Protein AF-A0A8K0TWB0-F1 (afdb_monomer)

Mean predicted aligned error: 7.96 Å

Foldseek 3Di:
DVPPPDDDDDDDDPDDDWDQDDDCNPPVVNVVVLVVVVLHDADPPDGCVSRVVVSVVVRVVVRVVVVVVVVCVVVVNVVVCCVVPVDDPPV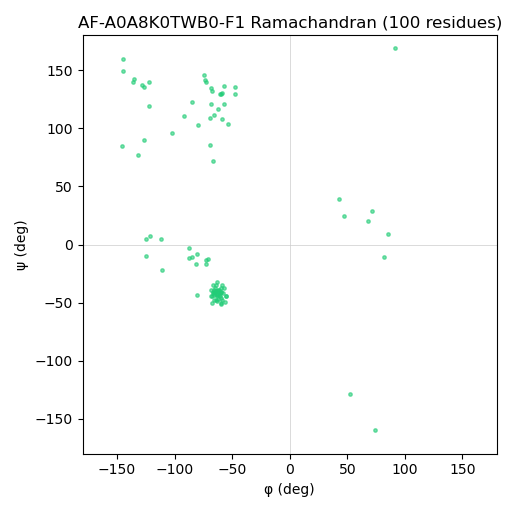PPPPPPPPDDD

Radius of gyration: 23.39 Å; Cα contacts (8 Å, |Δi|>4): 61; chains: 1; bounding box: 59×58×51 Å

pLDDT: mean 91.88, std 11.43, range [59.59, 98.75]

Nearest PDB structures (foldseek):
  2r4f-assembly1_B  TM=9.908E-01  e=8.051E-04  Homo sapiens

Secondary structure (DSSP, 8-state):
-GGG---------S-----SSSGGGGSHHHHHHHHHTT--SS-SSSTTHHHHHHHHHHHHHHHHHHHHHHHHHHTT-HHHHHHHHSS---------------

Structure (mmCIF, N/CA/C/O backbone):
data_AF-A0A8K0TWB0-F1
#
_entry.id   AF-A0A8K0TWB0-F1
#
loop_
_atom_site.group_PDB
_atom_site.id
_atom_site.type_symbol
_atom_site.label_atom_id
_atom_site.label_alt_id
_atom_site.label_comp_id
_atom_site.label_asym_id
_atom_site.label_entity_id
_atom_site.label_seq_id
_atom_site.pdbx_PDB_ins_code
_atom_site.Cartn_x
_atom_site.Cartn_y
_atom_site.Cartn_z
_atom_site.occupancy
_atom_site.B_iso_or_equiv
_atom_site.auth_seq_id
_atom_site.auth_comp_id
_atom_site.auth_asym_id
_atom_site.auth_atom_id
_atom_site.pdbx_PDB_model_num
ATOM 1 N N . ILE A 1 1 ? -10.068 -17.616 -19.053 1.00 71.31 1 ILE A N 1
ATOM 2 C CA . ILE A 1 1 ? -10.252 -16.145 -19.063 1.00 71.31 1 ILE A CA 1
ATOM 3 C C . ILE A 1 1 ? -9.048 -15.598 -19.824 1.00 71.31 1 ILE A C 1
ATOM 5 O O . ILE A 1 1 ? -7.973 -16.156 -19.627 1.00 71.31 1 ILE A O 1
ATOM 9 N N . ASN A 1 2 ? -9.273 -14.679 -20.768 1.00 87.38 2 ASN A N 1
ATOM 10 C CA . ASN A 1 2 ? -8.276 -14.071 -21.666 1.00 87.38 2 ASN A CA 1
ATOM 11 C C . ASN A 1 2 ? -7.224 -15.026 -22.277 1.00 87.38 2 ASN A C 1
ATOM 13 O O . ASN A 1 2 ? -6.048 -14.696 -22.302 1.00 87.38 2 ASN A O 1
ATOM 17 N N . ASP A 1 3 ? -7.613 -16.245 -22.673 1.00 92.94 3 ASP A N 1
ATOM 18 C CA . ASP A 1 3 ? -6.755 -17.218 -23.381 1.00 92.94 3 ASP A CA 1
ATOM 19 C C . ASP A 1 3 ? -5.337 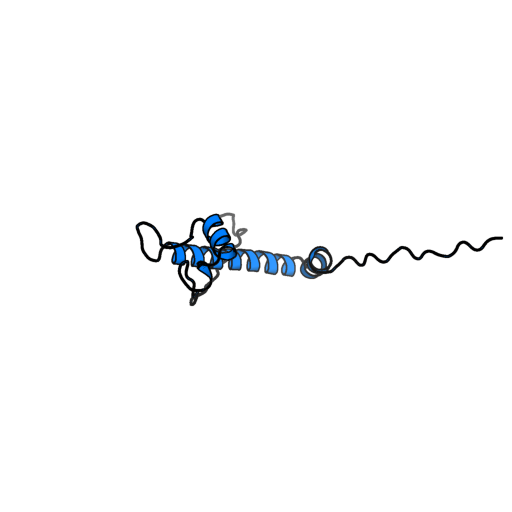-17.464 -22.805 1.00 92.94 3 ASP A C 1
ATOM 21 O O . ASP A 1 3 ? -4.444 -17.939 -23.500 1.00 92.94 3 ASP A O 1
ATOM 25 N N . GLY A 1 4 ? -5.136 -17.210 -21.505 1.00 91.00 4 GLY A N 1
ATOM 26 C CA . GLY A 1 4 ? -3.841 -17.361 -20.828 1.00 91.00 4 GLY A CA 1
ATOM 27 C C . GLY A 1 4 ? -2.905 -16.148 -20.919 1.00 91.00 4 GLY A C 1
ATOM 28 O O . GLY A 1 4 ? -1.758 -16.249 -20.494 1.00 91.00 4 GLY A O 1
ATOM 29 N N . GLU A 1 5 ? -3.378 -15.013 -21.431 1.00 94.81 5 GLU A N 1
ATOM 30 C CA . GLU A 1 5 ? -2.610 -13.764 -21.549 1.00 94.81 5 GLU A CA 1
ATOM 31 C C . GLU A 1 5 ? -2.640 -12.908 -20.269 1.00 94.81 5 GLU A C 1
ATOM 33 O O . GLU A 1 5 ? -1.882 -11.945 -20.139 1.00 94.81 5 GLU A O 1
ATOM 38 N N . ASP A 1 6 ? -3.496 -13.253 -19.302 1.00 96.06 6 ASP A N 1
ATOM 39 C CA . ASP A 1 6 ? -3.579 -12.552 -18.020 1.00 96.06 6 ASP A CA 1
ATOM 40 C C . ASP A 1 6 ? -2.376 -12.863 -17.114 1.00 96.06 6 ASP A C 1
ATOM 42 O O . ASP A 1 6 ? -1.961 -14.013 -16.953 1.00 96.06 6 ASP A O 1
ATOM 46 N N . LEU A 1 7 ? -1.870 -11.836 -16.423 1.00 94.81 7 LEU A N 1
ATOM 47 C CA . LEU A 1 7 ? -0.857 -11.987 -15.378 1.00 94.81 7 LEU A CA 1
ATOM 48 C C . LEU A 1 7 ? -1.519 -12.138 -14.002 1.00 94.81 7 LEU A C 1
ATOM 50 O O . LEU A 1 7 ? -2.049 -11.175 -13.445 1.00 94.81 7 LEU A O 1
ATOM 54 N N . LEU A 1 8 ? -1.427 -13.333 -13.414 1.00 9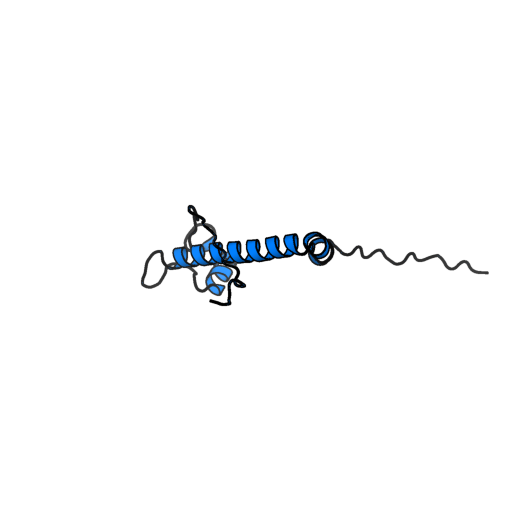5.19 8 LEU A N 1
ATOM 55 C CA . LEU A 1 8 ? -1.780 -13.552 -12.012 1.00 95.19 8 LEU A CA 1
ATOM 56 C C . LEU A 1 8 ? -0.589 -13.215 -11.108 1.00 95.19 8 LEU A C 1
ATOM 58 O O . LEU A 1 8 ? 0.472 -13.825 -11.215 1.00 95.19 8 LEU A O 1
ATOM 62 N N . MET A 1 9 ? -0.792 -12.290 -10.170 1.00 96.06 9 MET A N 1
ATOM 63 C CA . MET A 1 9 ? 0.210 -11.904 -9.179 1.00 96.06 9 MET A CA 1
ATOM 64 C C . MET A 1 9 ? -0.362 -11.971 -7.764 1.00 96.06 9 MET A C 1
ATOM 66 O O . MET A 1 9 ? -1.475 -11.521 -7.502 1.00 96.06 9 MET A O 1
ATOM 70 N N . THR A 1 10 ? 0.424 -12.512 -6.836 1.00 97.50 10 THR A N 1
ATOM 71 C CA . THR A 1 10 ? 0.054 -12.645 -5.424 1.00 97.50 10 THR A CA 1
ATOM 72 C C . THR A 1 10 ? 1.212 -12.225 -4.534 1.00 97.50 10 THR A C 1
ATOM 74 O O . THR A 1 10 ? 2.358 -12.559 -4.828 1.00 97.50 10 THR A O 1
ATOM 77 N N . VAL A 1 11 ? 0.911 -11.563 -3.416 1.00 97.69 11 VAL A N 1
ATOM 78 C CA . VAL A 1 11 ? 1.883 -11.303 -2.347 1.00 97.69 11 VAL A CA 1
ATOM 79 C C . VAL A 1 11 ? 1.352 -11.888 -1.047 1.00 97.69 11 VAL A C 1
ATOM 81 O O . VAL A 1 11 ? 0.163 -11.765 -0.750 1.00 97.69 11 VAL A O 1
ATOM 84 N N . THR A 1 12 ? 2.237 -12.494 -0.262 1.00 98.12 12 THR A N 1
ATOM 85 C CA . THR A 1 12 ? 1.915 -13.007 1.071 1.00 98.12 12 THR A CA 1
ATOM 86 C C . THR A 1 12 ? 2.834 -12.338 2.076 1.00 98.12 12 THR A C 1
ATOM 88 O O . THR A 1 12 ? 4.050 -12.485 2.009 1.00 98.12 12 THR A O 1
ATOM 91 N N . MET A 1 13 ? 2.245 -11.607 3.017 1.00 98.38 13 MET A N 1
ATOM 92 C CA . MET A 1 13 ? 2.954 -10.907 4.087 1.00 98.38 13 MET A CA 1
ATOM 93 C C . MET A 1 13 ? 2.336 -11.344 5.424 1.00 98.38 13 MET A C 1
ATOM 95 O O . MET A 1 13 ? 1.342 -10.756 5.850 1.00 98.38 13 MET A O 1
ATOM 99 N N . PRO A 1 14 ? 2.846 -12.418 6.057 1.00 97.81 14 PRO A N 1
ATOM 100 C CA . PRO A 1 14 ? 2.188 -13.049 7.208 1.00 97.81 14 PRO A CA 1
ATOM 101 C C . PRO A 1 14 ? 2.276 -12.221 8.498 1.00 97.81 14 PRO A C 1
ATOM 103 O O . PRO A 1 14 ? 1.518 -12.460 9.434 1.00 97.81 14 PRO A O 1
ATOM 106 N N . SER A 1 15 ? 3.187 -11.252 8.546 1.00 98.06 15 SER A N 1
ATOM 107 C CA . SER A 1 15 ? 3.513 -10.451 9.724 1.00 98.06 15 SER A CA 1
ATOM 108 C C . SER A 1 15 ? 3.541 -8.967 9.352 1.00 98.06 15 SER A C 1
ATOM 110 O O . SER A 1 15 ? 4.600 -8.397 9.106 1.00 98.06 15 SER A O 1
ATOM 112 N N . ILE A 1 16 ? 2.358 -8.357 9.216 1.00 98.38 16 ILE A N 1
ATOM 113 C CA . ILE A 1 16 ? 2.223 -6.898 9.086 1.00 98.38 16 ILE A CA 1
ATOM 114 C C . ILE A 1 16 ? 1.779 -6.341 10.440 1.00 98.38 16 ILE A C 1
ATOM 116 O O . ILE A 1 16 ? 0.585 -6.312 10.748 1.00 98.38 16 ILE A O 1
ATOM 120 N N . GLU A 1 17 ? 2.727 -5.879 11.251 1.00 98.25 17 GLU A N 1
ATOM 121 C CA . GLU A 1 17 ? 2.440 -5.174 12.497 1.00 98.25 17 GLU A CA 1
ATOM 122 C C . GLU A 1 17 ? 2.085 -3.713 12.205 1.00 98.25 17 GLU A C 1
ATOM 124 O O . GLU A 1 17 ? 2.943 -2.873 11.936 1.00 98.25 17 GLU A O 1
ATOM 129 N N . VAL A 1 18 ? 0.793 -3.390 12.252 1.00 98.00 18 VAL A N 1
ATOM 130 C CA . VAL A 1 18 ? 0.316 -2.041 11.939 1.00 98.00 18 VAL A CA 1
ATOM 131 C C . VAL A 1 18 ? -0.883 -1.644 12.796 1.00 98.00 18 VAL A C 1
ATOM 133 O O . VAL A 1 18 ? -1.702 -2.476 13.184 1.00 98.00 18 VAL A O 1
ATOM 136 N N . GLY A 1 19 ? -1.003 -0.346 13.077 1.00 97.69 19 GLY A N 1
ATOM 137 C CA . GLY A 1 19 ? -2.110 0.235 13.827 1.00 97.69 19 GLY A CA 1
ATOM 138 C C . GLY A 1 19 ? -2.488 1.625 13.321 1.00 97.69 19 GLY A C 1
ATOM 139 O O . GLY A 1 19 ? -1.702 2.303 12.665 1.00 97.69 19 GLY A O 1
ATOM 140 N N . THR A 1 20 ? -3.710 2.049 13.639 1.00 98.25 20 THR A N 1
ATOM 141 C CA . THR A 1 20 ? -4.242 3.386 13.310 1.00 98.25 20 THR A CA 1
ATOM 142 C C . THR A 1 20 ? -4.452 4.266 14.546 1.00 98.25 20 THR A C 1
ATOM 144 O O . THR A 1 20 ? -4.963 5.383 14.448 1.00 98.25 20 THR A O 1
ATOM 147 N N . ILE A 1 21 ? -4.043 3.769 15.718 1.00 97.44 21 ILE A N 1
ATOM 148 C CA . ILE A 1 21 ? -4.125 4.420 17.027 1.00 97.44 21 ILE A CA 1
ATOM 149 C C . ILE A 1 21 ? -2.800 4.193 17.761 1.00 97.44 21 ILE A C 1
ATOM 151 O O . ILE A 1 21 ? -2.281 3.077 17.751 1.00 97.44 21 ILE A O 1
ATOM 155 N N . GLY A 1 22 ? -2.317 5.219 18.461 1.00 96.62 22 GLY A N 1
ATOM 156 C CA . GLY A 1 22 ? -1.162 5.135 19.352 1.00 96.62 22 GLY A CA 1
ATOM 157 C C . GLY A 1 22 ? 0.173 5.465 18.682 1.00 96.62 22 GLY A C 1
ATOM 158 O O . GLY A 1 22 ? 0.279 5.607 17.464 1.00 96.62 22 GLY A O 1
ATOM 159 N N . GLY A 1 23 ? 1.212 5.618 19.506 1.00 96.62 23 GLY A N 1
ATOM 160 C CA . GLY A 1 23 ? 2.558 5.957 19.042 1.00 96.62 23 GLY A CA 1
ATOM 161 C C . GLY A 1 23 ? 2.564 7.188 18.133 1.00 96.62 23 GLY A C 1
ATOM 162 O O . GLY A 1 23 ? 1.993 8.221 18.469 1.00 96.62 23 GLY A O 1
ATOM 163 N N . GLY A 1 24 ? 3.180 7.066 16.957 1.00 97.38 24 GLY A N 1
ATOM 164 C CA . GLY A 1 24 ? 3.277 8.158 15.985 1.00 97.38 24 GLY A CA 1
ATOM 165 C C . GLY A 1 24 ? 1.970 8.526 15.272 1.00 97.38 24 GLY A C 1
ATOM 166 O O . GLY A 1 24 ? 1.921 9.581 14.649 1.00 97.38 24 GLY A O 1
ATOM 167 N N . THR A 1 25 ? 0.901 7.722 15.351 1.00 97.62 25 THR A N 1
ATOM 168 C CA . THR A 1 25 ? -0.343 7.998 14.599 1.00 97.62 25 THR A CA 1
ATOM 169 C C . THR A 1 25 ? -1.141 9.179 15.154 1.00 97.62 25 THR A C 1
ATOM 171 O O . THR A 1 25 ? -2.054 9.671 14.491 1.00 97.62 25 THR A O 1
ATOM 174 N N . VAL A 1 26 ? -0.803 9.640 16.363 1.00 96.31 26 VAL A N 1
ATOM 175 C CA . VAL A 1 26 ? -1.422 10.807 17.011 1.00 96.31 26 VAL A CA 1
ATOM 176 C C . VAL A 1 26 ? -0.842 12.131 16.511 1.00 96.31 26 VAL A C 1
ATOM 178 O O . VAL A 1 26 ? -1.433 13.186 16.731 1.00 96.31 26 VAL A O 1
ATOM 181 N N . LEU A 1 27 ? 0.323 12.086 15.860 1.00 98.12 27 LEU A N 1
ATOM 182 C CA . LEU A 1 27 ? 1.018 13.270 15.378 1.00 98.12 27 LEU A CA 1
ATOM 183 C C . LEU A 1 27 ? 0.301 13.846 14.142 1.00 98.12 27 LEU A C 1
ATOM 185 O O . LEU A 1 27 ? -0.156 13.075 13.292 1.00 98.12 27 LEU A O 1
ATOM 189 N N . PRO A 1 28 ? 0.215 15.184 13.993 1.00 97.69 28 PRO A N 1
ATOM 190 C CA . PRO A 1 28 ? -0.579 15.797 12.927 1.00 97.69 28 PRO A CA 1
ATOM 191 C C . PRO A 1 28 ? -0.227 15.338 11.500 1.00 97.69 28 PRO A C 1
ATOM 193 O O . PRO A 1 28 ? -1.160 15.028 10.758 1.00 97.69 28 PRO A O 1
ATOM 196 N N . PRO A 1 29 ? 1.057 15.221 11.092 1.00 97.88 29 PRO A N 1
ATOM 197 C CA . PRO A 1 29 ? 1.390 14.808 9.726 1.00 97.88 29 PRO A CA 1
ATOM 198 C C . PRO A 1 29 ? 0.936 13.378 9.402 1.00 97.88 29 PRO A C 1
ATOM 200 O O . PRO A 1 29 ? 0.297 13.135 8.381 1.00 97.88 29 PRO A O 1
ATOM 203 N N . GLN A 1 30 ? 1.220 12.425 10.290 1.00 97.25 30 GLN A N 1
ATOM 204 C CA . GLN A 1 30 ? 0.853 11.017 10.130 1.00 97.25 30 GLN A CA 1
ATOM 205 C C . GLN A 1 30 ? -0.668 10.845 10.223 1.00 97.25 30 GLN A C 1
ATOM 207 O O . GLN A 1 30 ? -1.263 10.102 9.442 1.00 97.25 30 GLN A O 1
ATOM 212 N N . GLY A 1 31 ? -1.306 11.584 11.134 1.00 97.19 31 GLY A N 1
ATOM 213 C CA . GLY A 1 31 ? -2.755 11.640 11.271 1.00 97.19 31 GLY A CA 1
ATOM 214 C C . GLY A 1 31 ? -3.447 12.137 10.001 1.00 97.19 31 GLY A C 1
ATOM 215 O O . GLY A 1 31 ? -4.455 11.555 9.615 1.00 97.19 31 GLY A O 1
ATOM 216 N N . ALA A 1 32 ? -2.896 13.148 9.321 1.00 98.12 32 ALA A N 1
ATOM 217 C CA . ALA A 1 32 ? -3.436 13.659 8.059 1.00 98.12 32 ALA A CA 1
ATOM 218 C C . ALA A 1 32 ? -3.367 12.623 6.923 1.00 98.12 32 ALA A C 1
ATOM 220 O O . ALA A 1 32 ? -4.302 12.508 6.135 1.00 98.12 32 ALA A O 1
ATOM 221 N N . VAL A 1 33 ? -2.304 11.813 6.861 1.00 98.06 33 VAL A N 1
ATOM 222 C CA . VAL A 1 33 ? -2.212 10.706 5.891 1.00 98.06 33 VAL A CA 1
ATOM 223 C C . VAL A 1 33 ? -3.242 9.619 6.202 1.00 98.06 33 VAL A C 1
ATOM 225 O O . VAL A 1 33 ? -3.941 9.152 5.307 1.00 98.06 33 VAL A O 1
ATOM 228 N N . LEU A 1 34 ? -3.396 9.235 7.473 1.00 98.12 34 LEU A N 1
ATOM 229 C CA . LEU A 1 34 ? -4.433 8.275 7.868 1.00 98.12 34 LEU A CA 1
ATOM 230 C C . LEU A 1 34 ? -5.846 8.809 7.600 1.00 98.12 34 LEU A C 1
ATOM 232 O O . LEU A 1 34 ? -6.738 8.032 7.275 1.00 98.12 34 LEU A O 1
ATOM 236 N N . GLU A 1 35 ? -6.054 10.119 7.713 1.00 97.75 35 GLU A N 1
ATOM 237 C CA . GLU A 1 35 ? -7.310 10.792 7.371 1.00 97.75 35 GLU A CA 1
ATOM 238 C C . GLU A 1 35 ? -7.579 10.763 5.869 1.00 97.75 35 GLU A C 1
ATOM 240 O O . GLU A 1 35 ? -8.675 10.389 5.463 1.00 97.75 35 GLU A O 1
ATOM 245 N N . MET A 1 36 ? -6.560 11.043 5.049 1.00 98.00 36 MET A N 1
ATOM 246 C CA . MET A 1 36 ? -6.620 10.922 3.589 1.00 98.00 36 MET A CA 1
ATOM 247 C C . MET A 1 36 ? -7.006 9.505 3.146 1.00 98.00 36 MET A C 1
ATOM 249 O O . MET A 1 36 ? -7.764 9.339 2.194 1.00 98.00 36 MET A O 1
ATOM 253 N N . LEU A 1 37 ? -6.524 8.482 3.855 1.00 97.50 37 LEU A N 1
ATOM 254 C CA . LEU A 1 37 ? -6.888 7.084 3.609 1.00 97.50 37 LEU A CA 1
ATOM 255 C C . LEU A 1 37 ? -8.248 6.688 4.221 1.00 97.50 37 LEU A C 1
ATOM 257 O O . LEU A 1 37 ? -8.734 5.586 3.967 1.00 97.50 37 LEU A O 1
ATOM 261 N N . GLY A 1 38 ? -8.867 7.555 5.029 1.00 97.44 38 GLY A N 1
ATOM 262 C CA . GLY A 1 38 ? -10.129 7.289 5.725 1.00 97.44 38 GLY A CA 1
ATOM 263 C C . GLY A 1 38 ? -10.009 6.282 6.875 1.00 97.44 38 GLY A C 1
ATOM 264 O O . GLY A 1 38 ? -10.958 5.552 7.154 1.00 97.44 38 GLY A O 1
ATOM 265 N N . LEU A 1 39 ? -8.836 6.195 7.509 1.00 97.94 39 LEU A N 1
ATOM 266 C CA . LEU A 1 39 ? -8.478 5.179 8.509 1.00 97.94 39 LEU A CA 1
ATOM 267 C C . LEU A 1 39 ? -8.006 5.765 9.847 1.00 97.94 39 LEU A C 1
ATOM 269 O O . LEU A 1 39 ? -7.567 5.014 10.718 1.00 97.94 39 LEU A O 1
ATOM 273 N N . LYS A 1 40 ? -8.057 7.088 10.030 1.00 97.75 40 LYS A N 1
ATOM 274 C CA . LYS A 1 40 ? -7.592 7.752 11.256 1.00 97.75 40 LYS A CA 1
ATOM 275 C C . LYS A 1 40 ? -8.373 7.276 12.481 1.00 97.75 40 LYS A C 1
ATOM 277 O O . LYS A 1 40 ? -9.600 7.315 12.503 1.00 97.75 40 LYS A O 1
ATOM 282 N N . GLY A 1 41 ? -7.646 6.882 13.526 1.00 96.75 41 GLY A N 1
ATOM 283 C CA . GLY A 1 41 ? -8.232 6.503 14.807 1.00 96.75 41 GLY A CA 1
ATOM 284 C C . GLY A 1 41 ? -8.926 5.137 14.797 1.00 96.75 41 GLY A C 1
ATOM 285 O O . GLY A 1 41 ? -8.647 4.263 13.966 1.00 96.75 41 GLY A O 1
ATOM 286 N N . ALA A 1 42 ? -9.817 4.944 15.773 1.00 97.25 42 ALA A N 1
ATOM 287 C CA . ALA A 1 42 ? -10.609 3.728 15.918 1.00 97.25 42 ALA A CA 1
ATOM 288 C C . ALA A 1 42 ? -11.726 3.666 14.876 1.00 97.25 42 ALA A C 1
ATOM 290 O O . ALA A 1 42 ? -12.324 4.681 14.529 1.00 97.25 42 ALA A O 1
ATOM 291 N N . HIS A 1 43 ? -12.043 2.458 14.412 1.00 97.88 43 HIS A N 1
ATOM 292 C CA . HIS A 1 43 ? -13.223 2.276 13.577 1.00 97.88 43 HIS A CA 1
ATOM 293 C C . HIS A 1 43 ? -14.491 2.502 14.424 1.00 97.88 43 HIS A C 1
ATOM 295 O O . HIS A 1 43 ? -14.568 1.929 15.514 1.00 97.88 43 HIS A O 1
ATOM 301 N N . PRO A 1 44 ? -15.499 3.250 13.937 1.00 95.50 44 PRO A N 1
ATOM 302 C CA . PRO A 1 44 ? -16.659 3.649 14.743 1.00 95.50 44 PRO A CA 1
ATOM 303 C C . PRO A 1 44 ? -17.469 2.484 15.328 1.00 95.50 44 PRO A C 1
ATOM 305 O O . PRO A 1 44 ? -18.001 2.589 16.427 1.00 95.50 44 PRO A O 1
ATOM 308 N N . THR A 1 45 ? -17.566 1.372 14.595 1.00 97.69 45 THR A N 1
ATOM 309 C CA . THR A 1 45 ? -18.451 0.241 14.938 1.00 97.69 45 THR A CA 1
ATOM 310 C C . THR A 1 45 ? -17.740 -1.107 15.046 1.00 97.69 45 THR A C 1
ATOM 312 O O . THR A 1 45 ? -18.345 -2.095 15.450 1.00 97.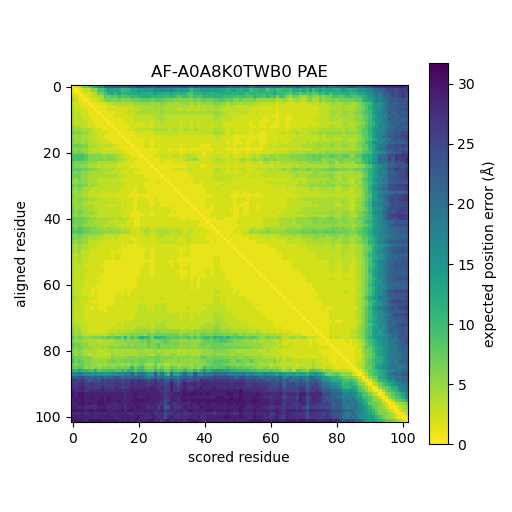69 45 THR A O 1
ATOM 315 N N . THR A 1 46 ? -16.470 -1.200 14.643 1.00 98.19 46 THR A N 1
ATOM 316 C CA . THR A 1 46 ? -15.803 -2.499 14.426 1.00 98.19 46 THR A CA 1
ATOM 317 C C . THR A 1 46 ? -14.330 -2.407 14.809 1.00 98.19 46 THR A C 1
ATOM 319 O O . THR A 1 46 ? -13.483 -2.159 13.947 1.00 98.19 46 THR A O 1
ATOM 322 N N . PRO A 1 47 ? -13.996 -2.583 16.099 1.00 97.94 47 PRO A N 1
ATOM 323 C CA . PRO A 1 47 ? -12.622 -2.489 16.580 1.00 97.94 47 PRO A CA 1
ATOM 324 C C . PRO A 1 47 ? -11.630 -3.293 15.722 1.00 97.94 47 PRO A C 1
ATOM 326 O O . PRO A 1 47 ? -11.898 -4.421 15.300 1.00 97.94 47 PRO A O 1
ATOM 329 N N . GLY A 1 48 ? -10.486 -2.674 15.422 1.00 97.31 48 GLY A N 1
ATOM 330 C CA . GLY A 1 48 ? -9.429 -3.247 14.582 1.00 97.31 48 GLY A CA 1
ATOM 331 C C . GLY A 1 48 ? -9.642 -3.136 13.066 1.00 97.31 48 GLY A C 1
ATOM 332 O O . GLY A 1 48 ? -8.692 -3.366 12.322 1.00 97.31 48 GLY A O 1
ATOM 333 N N . GLU A 1 49 ? -10.824 -2.739 12.576 1.00 98.50 49 GLU A N 1
ATOM 334 C CA . GLU A 1 49 ? -11.084 -2.732 11.126 1.00 98.50 49 GLU A CA 1
ATOM 335 C C . GLU A 1 49 ? -10.222 -1.725 10.356 1.00 98.50 49 GLU A C 1
ATOM 337 O O . GLU A 1 49 ? -9.700 -2.055 9.293 1.00 98.50 49 GLU A O 1
ATOM 342 N N . ASN A 1 50 ? -9.983 -0.534 10.912 1.00 98.44 50 ASN A N 1
ATOM 343 C CA .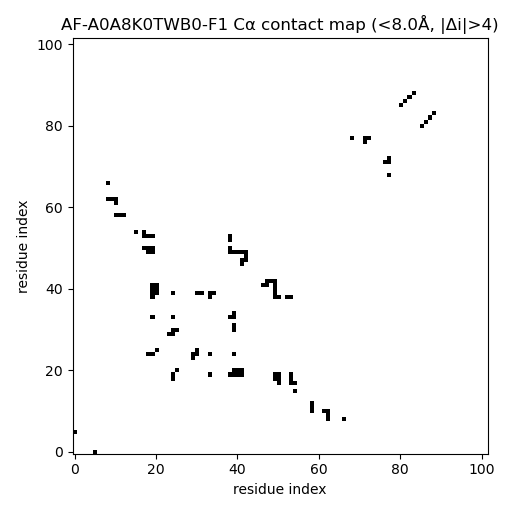 ASN A 1 50 ? -9.089 0.446 10.288 1.00 98.44 50 ASN A CA 1
ATOM 344 C C . ASN A 1 50 ? -7.656 -0.094 10.133 1.00 98.44 50 ASN A C 1
ATOM 346 O O . ASN A 1 50 ? -7.060 0.055 9.069 1.00 98.44 50 ASN A O 1
ATOM 350 N N . ALA A 1 51 ? -7.127 -0.788 11.148 1.00 98.44 51 ALA A N 1
ATOM 351 C CA . ALA A 1 51 ? -5.808 -1.418 11.083 1.00 98.44 51 ALA A CA 1
ATOM 352 C C . ALA A 1 51 ? -5.765 -2.561 10.053 1.00 98.44 51 ALA A C 1
ATOM 354 O O . ALA A 1 51 ? -4.832 -2.632 9.257 1.00 98.44 51 ALA A O 1
ATOM 355 N N . ARG A 1 52 ? -6.811 -3.401 9.981 1.00 98.56 52 ARG A N 1
ATOM 356 C CA . ARG A 1 52 ? -6.938 -4.446 8.944 1.00 98.56 52 ARG A CA 1
ATOM 357 C C . ARG A 1 52 ? -7.009 -3.865 7.531 1.00 98.56 52 ARG A C 1
ATOM 359 O O . ARG A 1 52 ? -6.442 -4.432 6.598 1.00 98.56 52 ARG A O 1
ATOM 366 N N . ARG A 1 53 ? -7.714 -2.746 7.340 1.00 98.38 53 ARG A N 1
ATOM 367 C CA . ARG A 1 53 ? -7.752 -2.026 6.056 1.00 98.38 53 ARG A CA 1
ATOM 368 C C . ARG A 1 53 ? -6.388 -1.442 5.708 1.00 98.38 53 ARG A C 1
ATOM 370 O O . ARG A 1 53 ? -5.955 -1.609 4.573 1.00 98.38 53 ARG A O 1
ATOM 377 N N . LEU A 1 54 ? -5.692 -0.837 6.670 1.00 98.50 54 LEU A N 1
ATOM 378 C CA . LEU A 1 54 ? -4.343 -0.317 6.454 1.00 98.50 54 LEU A CA 1
ATOM 379 C C . LEU A 1 54 ? -3.363 -1.434 6.061 1.00 98.50 54 LEU A C 1
ATOM 381 O O . LEU A 1 54 ? -2.628 -1.269 5.094 1.00 98.50 54 LEU A O 1
ATOM 385 N N . ALA A 1 55 ? -3.414 -2.596 6.722 1.00 98.69 55 ALA A N 1
ATOM 386 C CA . ALA A 1 55 ? -2.602 -3.762 6.361 1.00 98.69 55 ALA A CA 1
ATOM 387 C C . ALA A 1 55 ? -2.849 -4.228 4.913 1.00 98.69 55 ALA A C 1
ATOM 389 O O . ALA A 1 55 ? -1.903 -4.506 4.179 1.00 98.69 55 ALA A O 1
ATOM 390 N N . ARG A 1 56 ? -4.114 -4.249 4.467 1.00 98.50 56 ARG A N 1
ATOM 391 C CA . ARG A 1 56 ? -4.471 -4.568 3.073 1.00 9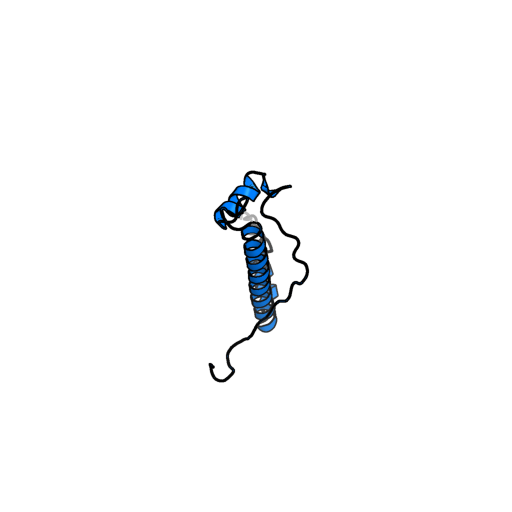8.50 56 ARG A CA 1
ATOM 392 C C . ARG A 1 56 ? -3.950 -3.529 2.081 1.00 98.50 56 ARG A C 1
ATOM 394 O O . ARG A 1 56 ? -3.461 -3.911 1.025 1.00 98.50 56 ARG A O 1
ATOM 401 N N . ILE A 1 57 ? -4.031 -2.240 2.416 1.00 98.56 57 ILE A N 1
ATOM 402 C CA . ILE A 1 57 ? -3.478 -1.163 1.580 1.00 98.56 57 ILE A CA 1
ATOM 403 C C . ILE A 1 57 ? -1.959 -1.305 1.463 1.00 98.56 57 ILE A C 1
ATOM 405 O O . ILE A 1 57 ? -1.434 -1.187 0.362 1.00 98.56 57 ILE A O 1
ATOM 409 N N . ILE A 1 58 ? -1.261 -1.610 2.561 1.00 98.62 58 ILE A N 1
ATOM 410 C CA . ILE A 1 58 ? 0.186 -1.860 2.552 1.00 98.62 58 ILE A CA 1
ATOM 411 C C . ILE A 1 58 ? 0.520 -3.035 1.626 1.00 98.62 58 ILE A C 1
ATOM 413 O O . ILE A 1 58 ? 1.348 -2.879 0.735 1.00 98.62 58 ILE A O 1
ATOM 417 N N . ALA A 1 59 ? -0.158 -4.177 1.771 1.00 98.56 59 ALA A N 1
ATOM 418 C CA . ALA A 1 59 ? 0.068 -5.339 0.908 1.00 98.56 59 ALA A CA 1
ATOM 419 C C . ALA A 1 59 ? -0.234 -5.043 -0.575 1.00 98.56 59 ALA A C 1
ATOM 421 O O . ALA A 1 59 ? 0.515 -5.463 -1.455 1.00 98.56 59 ALA A O 1
ATOM 422 N N . ALA A 1 60 ? -1.291 -4.278 -0.864 1.00 98.38 60 ALA A N 1
ATOM 423 C CA . ALA A 1 60 ? -1.622 -3.852 -2.223 1.00 98.38 60 ALA A CA 1
ATOM 424 C C . ALA A 1 60 ? -0.572 -2.890 -2.805 1.00 98.38 60 ALA A C 1
ATOM 426 O O . ALA A 1 60 ? -0.195 -3.024 -3.967 1.00 98.38 60 ALA A O 1
ATOM 427 N N . ALA A 1 61 ? -0.064 -1.951 -2.003 1.00 98.50 61 ALA A N 1
ATOM 428 C CA . ALA A 1 61 ? 1.005 -1.044 -2.408 1.00 98.50 61 ALA A CA 1
ATOM 429 C C . ALA A 1 61 ? 2.314 -1.801 -2.684 1.00 98.50 61 ALA A C 1
ATOM 431 O O . ALA A 1 61 ? 2.977 -1.518 -3.680 1.00 98.50 61 ALA A O 1
ATOM 432 N N . VAL A 1 62 ? 2.650 -2.800 -1.857 1.00 98.75 62 VAL A N 1
ATOM 433 C CA . VAL A 1 62 ? 3.775 -3.716 -2.105 1.00 98.75 62 VAL A CA 1
ATOM 434 C C . VAL A 1 62 ? 3.574 -4.456 -3.425 1.00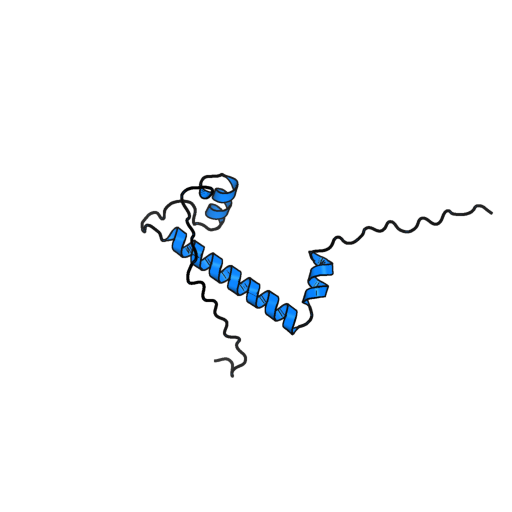 98.75 62 VAL A C 1
ATOM 436 O O . VAL A 1 62 ? 4.447 -4.394 -4.280 1.00 98.75 62 VAL A O 1
ATOM 439 N N . MET A 1 63 ? 2.410 -5.076 -3.647 1.00 98.56 63 MET A N 1
ATOM 440 C CA . MET A 1 63 ? 2.103 -5.767 -4.906 1.00 98.56 63 MET A CA 1
ATOM 441 C C . MET A 1 63 ? 2.256 -4.853 -6.128 1.00 98.56 63 MET A C 1
ATOM 443 O O . MET A 1 63 ? 2.857 -5.255 -7.120 1.00 98.56 63 MET A O 1
ATOM 447 N N . ALA A 1 64 ? 1.753 -3.618 -6.055 1.00 98.56 64 ALA A N 1
ATOM 448 C CA . ALA A 1 64 ? 1.890 -2.640 -7.131 1.00 98.56 64 ALA A CA 1
ATOM 449 C C . ALA A 1 64 ? 3.359 -2.249 -7.385 1.00 98.56 64 ALA A C 1
ATOM 451 O O . ALA A 1 64 ? 3.776 -2.118 -8.538 1.00 98.56 64 ALA A O 1
ATOM 452 N N . GLY A 1 65 ? 4.149 -2.089 -6.319 1.00 98.19 65 GLY A N 1
ATOM 453 C CA . GLY A 1 65 ? 5.586 -1.829 -6.405 1.00 98.19 65 GLY A CA 1
ATOM 454 C C . GLY A 1 65 ? 6.348 -2.982 -7.056 1.00 98.19 65 GLY A C 1
ATOM 455 O O . GLY A 1 65 ? 7.096 -2.756 -8.006 1.00 98.19 65 GLY A O 1
ATOM 456 N N . GLU A 1 66 ? 6.102 -4.211 -6.605 1.00 98.50 66 GLU A N 1
ATOM 457 C CA . GLU A 1 66 ? 6.707 -5.426 -7.157 1.00 98.50 66 GLU A CA 1
ATOM 458 C C . GLU A 1 66 ? 6.347 -5.601 -8.639 1.00 98.50 66 GLU A C 1
ATOM 460 O O . GLU A 1 66 ? 7.230 -5.838 -9.461 1.00 98.50 66 GLU A O 1
ATOM 465 N N . LEU A 1 67 ? 5.077 -5.397 -9.016 1.00 98.19 67 LEU A N 1
ATOM 466 C CA . LEU A 1 67 ? 4.639 -5.474 -10.412 1.00 98.19 67 LEU A CA 1
ATOM 467 C C . LEU A 1 67 ? 5.395 -4.469 -11.288 1.00 98.19 67 LEU A C 1
ATOM 469 O O . LEU A 1 67 ? 5.904 -4.822 -12.353 1.00 98.19 67 LEU A O 1
ATOM 473 N N . SER A 1 68 ? 5.480 -3.218 -10.832 1.00 97.94 68 SER A N 1
ATOM 474 C CA . SER A 1 68 ? 6.180 -2.143 -11.537 1.00 97.94 68 SER A CA 1
ATOM 475 C C . SER A 1 68 ? 7.674 -2.443 -11.689 1.00 97.94 68 SER A C 1
ATOM 477 O O . SER A 1 68 ? 8.224 -2.342 -12.789 1.00 97.94 68 SER A O 1
ATOM 479 N N . LEU A 1 69 ? 8.329 -2.879 -10.608 1.00 97.62 69 LEU A N 1
ATOM 480 C CA . LEU A 1 69 ? 9.757 -3.186 -10.597 1.00 97.62 69 LEU A CA 1
ATOM 481 C C . LEU A 1 69 ? 10.092 -4.383 -11.495 1.00 97.62 69 LEU A C 1
ATOM 483 O O . LEU A 1 69 ? 11.005 -4.290 -12.318 1.00 97.62 69 LEU A O 1
ATOM 487 N N . LEU A 1 70 ? 9.340 -5.480 -11.382 1.00 97.94 70 LEU A N 1
ATOM 488 C CA . LEU A 1 70 ? 9.519 -6.670 -12.216 1.00 97.94 70 LEU A CA 1
ATOM 489 C C . LEU A 1 70 ? 9.275 -6.354 -13.695 1.00 97.94 70 LEU A C 1
ATOM 491 O O . LEU A 1 70 ? 10.056 -6.782 -14.543 1.00 97.94 70 LEU A O 1
ATOM 495 N N . SER A 1 71 ? 8.265 -5.536 -14.006 1.00 97.62 71 SER A N 1
ATOM 496 C CA . SER A 1 71 ? 8.004 -5.075 -15.376 1.00 97.62 71 SER A CA 1
ATOM 497 C C . SER A 1 71 ? 9.162 -4.232 -15.922 1.00 97.62 71 SER A C 1
ATOM 499 O O . SER A 1 71 ? 9.597 -4.424 -17.057 1.00 97.62 71 SER A O 1
ATOM 501 N N . ALA A 1 72 ? 9.710 -3.318 -15.114 1.00 97.81 72 ALA A N 1
ATOM 502 C CA . ALA A 1 72 ? 10.849 -2.493 -15.508 1.00 97.81 72 ALA A CA 1
ATOM 503 C C . ALA A 1 72 ? 12.131 -3.314 -15.710 1.00 97.81 72 ALA A C 1
ATOM 505 O O . ALA A 1 72 ? 12.930 -2.985 -16.587 1.00 97.81 72 ALA A O 1
ATOM 506 N N . LEU A 1 73 ? 12.334 -4.373 -14.922 1.00 97.56 73 LEU A N 1
ATOM 507 C CA . LEU A 1 73 ? 13.430 -5.323 -15.105 1.00 97.56 73 LEU A CA 1
ATOM 508 C C . LEU A 1 73 ? 13.253 -6.133 -16.391 1.00 97.56 73 LEU A C 1
ATOM 510 O O . LEU A 1 73 ? 14.168 -6.165 -17.211 1.00 97.56 73 LEU A O 1
ATOM 514 N N . ALA A 1 74 ? 12.069 -6.715 -16.600 1.00 97.31 74 ALA A N 1
ATOM 515 C CA . ALA A 1 74 ? 11.754 -7.509 -17.785 1.00 97.31 74 ALA A CA 1
ATOM 516 C C . ALA A 1 74 ? 11.892 -6.701 -19.088 1.00 97.31 74 ALA A C 1
ATOM 518 O O . ALA A 1 74 ? 12.390 -7.218 -20.084 1.00 97.31 74 ALA A O 1
ATOM 519 N N . ALA A 1 75 ? 11.515 -5.419 -19.071 1.00 97.38 75 ALA A N 1
ATOM 520 C CA . ALA A 1 75 ? 11.629 -4.518 -20.219 1.00 97.38 75 ALA A CA 1
ATOM 521 C C . ALA A 1 75 ? 12.994 -3.803 -20.336 1.00 97.38 75 ALA A C 1
ATOM 523 O O . ALA A 1 75 ? 13.201 -3.024 -21.265 1.00 97.38 75 ALA A O 1
ATOM 524 N N . GLY A 1 76 ? 13.926 -3.996 -19.393 1.00 94.69 76 GLY A N 1
ATOM 525 C CA . GLY A 1 76 ? 15.220 -3.294 -19.388 1.00 94.69 76 GLY A CA 1
ATOM 526 C C . GLY A 1 76 ? 15.133 -1.781 -19.114 1.00 94.69 76 GLY A C 1
ATOM 527 O O . GLY A 1 76 ? 16.051 -1.027 -19.434 1.00 94.69 76 GLY A O 1
ATOM 528 N N . HIS A 1 77 ? 14.040 -1.303 -18.514 1.00 95.31 77 HIS A N 1
ATOM 529 C CA . HIS A 1 77 ? 13.779 0.117 -18.251 1.00 95.31 77 HIS A CA 1
ATOM 530 C C . HIS A 1 77 ? 14.352 0.634 -16.923 1.00 95.31 77 HIS A C 1
ATOM 532 O O . HIS A 1 77 ? 14.392 1.849 -16.710 1.00 95.31 77 HIS A O 1
ATOM 538 N N . LEU A 1 78 ? 14.810 -0.252 -16.032 1.00 93.31 78 LEU A N 1
ATOM 539 C CA . LEU A 1 78 ? 15.171 0.115 -14.658 1.00 93.3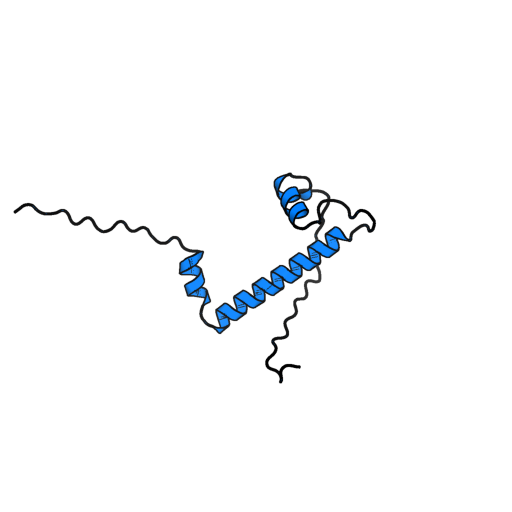1 78 LEU A CA 1
ATOM 540 C C . LEU A 1 78 ? 16.231 1.229 -14.577 1.00 93.31 78 LEU A C 1
ATOM 542 O O . LEU A 1 78 ? 16.031 2.223 -13.876 1.00 93.31 78 LEU A O 1
ATOM 546 N N . VAL A 1 79 ? 17.343 1.100 -15.309 1.00 92.38 79 VAL A N 1
ATOM 547 C CA . VAL A 1 79 ? 18.446 2.084 -15.281 1.00 92.38 79 VAL A CA 1
ATOM 548 C C . VAL A 1 79 ? 18.007 3.424 -15.865 1.00 92.38 79 VAL A C 1
ATOM 550 O O . VAL A 1 79 ? 18.302 4.476 -15.300 1.00 92.38 79 VAL A O 1
ATOM 553 N N . ARG A 1 80 ? 17.254 3.397 -16.971 1.00 90.69 80 ARG A N 1
ATOM 554 C CA . ARG A 1 80 ? 16.719 4.611 -17.595 1.00 90.69 80 ARG A CA 1
ATOM 555 C C . ARG A 1 80 ? 15.820 5.375 -16.622 1.00 90.69 80 ARG A C 1
ATOM 557 O O . ARG A 1 80 ? 15.993 6.581 -16.477 1.00 90.69 80 ARG A O 1
ATOM 564 N N . ALA A 1 81 ? 14.912 4.688 -15.928 1.00 92.56 81 ALA A N 1
ATOM 565 C CA . ALA A 1 81 ? 14.045 5.309 -14.928 1.00 92.56 81 ALA A CA 1
ATOM 566 C C . ALA A 1 81 ? 14.852 5.953 -13.785 1.00 92.56 81 ALA A C 1
ATOM 568 O O . ALA A 1 81 ? 14.555 7.077 -13.382 1.00 92.56 81 ALA A O 1
ATOM 569 N N . HIS A 1 82 ? 15.924 5.299 -13.320 1.00 93.62 82 HIS A N 1
ATOM 570 C CA . HIS A 1 82 ? 16.816 5.858 -12.298 1.00 93.62 82 HIS A CA 1
ATOM 571 C C . HIS A 1 82 ? 17.528 7.131 -12.759 1.00 93.62 82 HIS A C 1
ATOM 573 O O . HIS A 1 82 ? 17.593 8.095 -12.000 1.00 93.62 82 HIS A O 1
ATOM 579 N N . LEU A 1 83 ? 18.047 7.155 -13.991 1.00 91.50 83 LEU A N 1
ATOM 580 C CA . LEU A 1 83 ? 18.730 8.332 -14.535 1.00 91.50 83 LEU A CA 1
ATOM 581 C C . LEU A 1 83 ? 17.792 9.533 -14.689 1.00 91.50 83 LEU A C 1
ATOM 583 O O . LEU A 1 83 ? 18.230 10.662 -14.503 1.00 91.50 83 LEU A O 1
ATOM 587 N N . VAL A 1 84 ? 16.522 9.291 -15.021 1.00 90.94 84 VAL A N 1
ATOM 588 C CA . VAL A 1 84 ? 15.532 10.358 -15.220 1.00 90.94 84 VAL A CA 1
ATOM 589 C C . VAL A 1 84 ? 14.963 10.870 -13.895 1.00 90.94 84 VAL A C 1
ATOM 591 O O . VAL A 1 84 ? 14.807 12.078 -13.739 1.00 90.94 84 VAL A O 1
ATOM 594 N N . HIS A 1 85 ? 14.634 9.979 -12.953 1.00 91.19 85 HIS A N 1
ATOM 595 C CA . HIS A 1 85 ? 13.825 10.333 -11.777 1.00 91.19 85 HIS A CA 1
ATOM 596 C C . HIS A 1 85 ? 14.578 10.318 -10.443 1.00 91.19 85 HIS A C 1
ATOM 598 O O . HIS A 1 85 ? 14.129 10.959 -9.499 1.00 91.19 85 HIS A O 1
ATOM 604 N N . ASN A 1 86 ? 15.699 9.600 -10.341 1.00 90.69 86 ASN A N 1
ATOM 605 C CA . ASN A 1 86 ? 16.423 9.405 -9.078 1.00 90.69 86 ASN A CA 1
ATOM 606 C C . ASN A 1 86 ? 17.881 9.899 -9.130 1.00 90.69 86 ASN A C 1
ATOM 608 O O . ASN A 1 86 ? 18.664 9.677 -8.207 1.00 90.69 86 ASN A O 1
ATOM 612 N N . ARG A 1 87 ? 18.279 10.568 -10.215 1.00 84.50 87 ARG A N 1
ATOM 613 C CA . ARG A 1 87 ? 19.564 11.256 -10.326 1.00 84.50 87 ARG A CA 1
ATOM 614 C C . ARG A 1 87 ? 19.304 12.695 -10.741 1.00 84.50 87 ARG A C 1
ATOM 616 O O . ARG A 1 87 ? 18.505 12.945 -11.638 1.00 84.50 87 ARG A O 1
ATOM 623 N N . SER A 1 88 ? 19.978 13.642 -10.091 1.00 78.25 88 SER A N 1
ATOM 624 C CA . SER A 1 88 ? 19.945 15.028 -10.543 1.00 78.25 88 SER A CA 1
ATOM 625 C C . SER A 1 88 ? 20.461 15.089 -11.979 1.00 78.25 88 SER A C 1
ATOM 627 O O . SER A 1 88 ? 21.527 14.550 -12.294 1.00 78.25 88 SER A O 1
ATOM 629 N N . GLN A 1 89 ? 19.716 15.751 -12.864 1.00 68.19 89 GLN A N 1
ATOM 630 C CA . GLN A 1 89 ? 20.321 16.216 -14.102 1.00 68.19 89 GLN A CA 1
ATOM 631 C C . GLN A 1 89 ? 21.407 17.196 -13.675 1.00 68.19 89 GLN A C 1
ATOM 633 O O . GLN A 1 89 ? 21.120 18.187 -13.002 1.00 68.19 89 GLN A O 1
ATOM 638 N N . ALA A 1 90 ? 22.667 16.882 -13.968 1.00 63.59 90 ALA A N 1
ATOM 639 C CA . ALA A 1 90 ? 23.718 17.859 -13.780 1.00 63.59 90 ALA A CA 1
ATOM 640 C C . ALA A 1 90 ? 23.347 19.059 -14.658 1.00 63.59 90 ALA A C 1
ATOM 642 O O . ALA A 1 90 ? 23.425 18.974 -15.883 1.00 63.59 90 ALA A O 1
ATOM 643 N N . ASN A 1 91 ? 22.936 20.169 -14.042 1.00 60.97 91 ASN A N 1
ATOM 644 C CA . ASN A 1 91 ? 23.002 21.475 -14.679 1.00 60.97 91 ASN A CA 1
ATOM 645 C C . ASN A 1 91 ? 24.490 21.794 -14.835 1.00 60.97 91 ASN A C 1
ATOM 647 O O . ASN A 1 91 ? 25.039 22.590 -14.080 1.00 60.97 91 ASN A O 1
ATOM 651 N N . THR A 1 92 ? 25.177 21.117 -15.754 1.00 60.75 92 THR A N 1
ATOM 652 C CA . THR A 1 92 ? 26.501 21.539 -16.183 1.00 60.75 92 THR A CA 1
ATOM 653 C C . THR A 1 92 ? 26.266 22.872 -16.886 1.00 60.75 92 THR A C 1
ATOM 655 O O . THR A 1 92 ? 25.597 22.881 -17.923 1.00 60.75 92 THR A O 1
ATOM 658 N N . PRO A 1 93 ? 26.723 24.011 -16.337 1.00 59.59 93 PRO A N 1
ATOM 659 C CA . PRO A 1 93 ? 26.630 25.269 -17.057 1.00 59.59 93 PRO A CA 1
ATOM 660 C C . PRO A 1 93 ? 27.366 25.074 -18.383 1.00 59.59 93 PRO A C 1
ATOM 662 O O . PRO A 1 93 ? 28.444 24.470 -18.394 1.00 59.59 93 PRO A O 1
ATOM 665 N N . ASN A 1 94 ? 26.793 25.542 -19.496 1.00 62.88 94 ASN A N 1
ATOM 666 C CA . ASN A 1 94 ? 27.511 25.562 -20.769 1.00 62.88 94 ASN A CA 1
ATOM 667 C C . ASN A 1 94 ? 28.899 26.157 -20.523 1.00 62.88 94 ASN A C 1
ATOM 669 O O . ASN A 1 94 ? 29.003 27.216 -19.903 1.00 62.88 94 ASN A O 1
ATOM 673 N N . SER A 1 95 ? 29.947 25.469 -20.986 1.00 64.56 95 SER A N 1
ATOM 674 C CA . SER A 1 95 ? 31.310 25.993 -20.945 1.00 64.56 95 SER A CA 1
ATOM 675 C C . SER A 1 95 ? 31.295 27.362 -21.617 1.00 64.56 95 SER A C 1
ATOM 677 O O . SER A 1 95 ? 31.183 27.466 -22.840 1.00 64.56 95 SER A O 1
ATOM 679 N N . SER A 1 96 ? 31.344 28.421 -20.811 1.00 64.38 96 SER A N 1
ATOM 680 C CA . SER A 1 96 ? 31.539 29.776 -21.292 1.00 64.38 96 SER A CA 1
ATOM 681 C C . SER A 1 96 ? 32.971 29.835 -21.801 1.00 64.38 96 SER A C 1
ATOM 683 O O . SER A 1 96 ? 33.894 30.157 -21.054 1.00 64.38 96 SER A O 1
ATOM 685 N N . ARG A 1 97 ? 33.184 29.440 -23.059 1.00 66.81 97 ARG A N 1
ATOM 686 C CA . ARG A 1 97 ? 34.435 29.745 -23.748 1.00 66.81 97 ARG A CA 1
ATOM 687 C C . ARG A 1 97 ? 34.580 31.269 -23.724 1.00 66.81 97 ARG A C 1
ATOM 689 O O . ARG A 1 97 ? 33.669 31.943 -24.210 1.00 66.81 97 ARG A O 1
ATOM 696 N N . PRO A 1 98 ? 35.657 31.827 -23.147 1.00 66.31 98 PRO A N 1
ATOM 697 C CA . PRO A 1 98 ? 35.888 33.260 -23.215 1.00 66.31 98 PRO A CA 1
ATOM 698 C C . PRO A 1 98 ? 35.990 33.657 -24.689 1.00 66.31 98 PRO A C 1
ATOM 700 O O . PRO A 1 98 ? 36.730 33.023 -25.443 1.00 66.31 98 PRO A O 1
ATOM 703 N N . VAL A 1 99 ? 35.241 34.675 -25.113 1.00 69.00 99 VAL A N 1
ATOM 704 C CA . VAL A 1 99 ? 35.442 35.278 -26.433 1.00 69.00 99 VAL A CA 1
ATOM 705 C C . VAL A 1 99 ? 36.781 36.007 -26.378 1.00 69.00 99 VAL A C 1
ATOM 707 O O . VAL A 1 99 ? 36.913 37.005 -25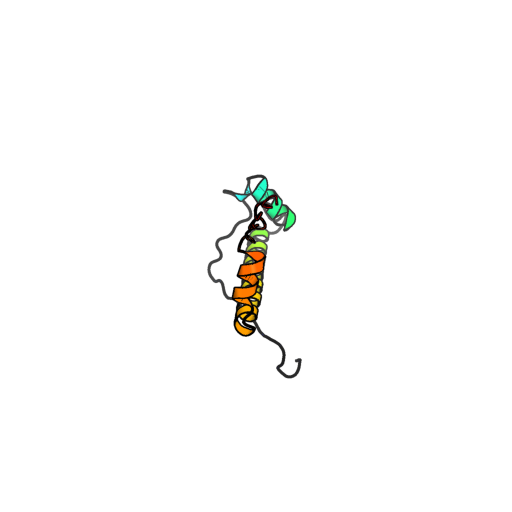.674 1.00 69.00 99 VAL A O 1
ATOM 710 N N . THR A 1 100 ? 37.787 35.481 -27.071 1.00 69.88 100 THR A N 1
ATOM 711 C CA . THR A 1 100 ? 39.057 36.177 -27.298 1.00 69.88 100 THR A CA 1
ATOM 712 C C . THR A 1 100 ? 38.814 37.372 -28.223 1.00 69.88 100 THR A C 1
ATOM 714 O O . THR A 1 100 ? 38.342 37.150 -29.342 1.00 69.88 100 THR A O 1
ATOM 717 N N . PRO A 1 101 ? 39.113 38.614 -27.802 1.00 73.25 101 PRO A N 1
ATOM 718 C CA . PRO A 1 101 ? 39.090 39.765 -28.697 1.00 73.25 101 PRO A CA 1
ATOM 719 C C . PRO A 1 101 ? 40.211 39.637 -29.735 1.00 73.25 101 PRO A C 1
ATOM 721 O O . PRO A 1 101 ? 41.346 39.320 -29.370 1.00 73.25 101 PRO A O 1
ATOM 724 N N . GLY A 1 102 ? 39.866 39.845 -31.006 1.00 62.84 102 GLY A N 1
ATOM 725 C CA . GLY A 1 102 ? 40.819 40.127 -32.082 1.00 62.84 102 GLY A CA 1
ATOM 726 C C . GLY A 1 102 ? 41.105 41.616 -32.191 1.00 62.84 102 GLY A C 1
ATOM 727 O O . GLY A 1 102 ? 40.282 42.406 -31.672 1.00 62.84 102 GLY A O 1
#

Sequence (102 aa):
INDGEDLLMTVTMPSIEVGTIGGGTVLPPQGAVLEMLGLKGAHPTTPGENARRLARIIAAAVMAGELSLLSALAAGHLVRAHLVHNRSQANTPNSSRPVTPG

Solvent-accessible surface area (backbone atoms only — not comparable to full-atom values): 6487 Å² total; per-residue (Å²): 120,71,92,74,75,67,86,88,83,85,81,88,75,96,79,72,92,69,71,30,63,58,83,69,41,72,39,68,73,52,29,50,54,29,46,75,71,72,28,52,39,76,38,95,87,44,84,62,47,28,27,55,50,48,49,50,50,50,53,50,50,49,46,52,49,51,54,51,51,52,50,25,56,77,70,67,41,50,67,60,50,39,58,70,74,73,37,82,76,78,82,68,73,77,82,77,72,77,84,76,85,130